Protein AF-A0A4Q3WHG1-F1 (afdb_monomer_lite)

Radius of gyration: 14.34 Å; chains: 1; bounding box: 24×34×45 Å

Sequence (66 aa):
MPIDDVDLKKLADEATKTKQNLMELIRRKYPHLEEREVDWAAMRAQVLLKESKGVTPQNAFSSMAA

Secondary structure (DSSP, 8-state):
-PPPHHHHHHHHHHS-S-HHHHHHHHHHH-TTS-HHHHHHHHHHHHHHHHHHTT----SSSSSS--

pLDDT: mean 70.92, std 15.06, range [42.56, 90.62]

Structure (mmCIF, N/CA/C/O backbone):
data_AF-A0A4Q3WHG1-F1
#
_entry.id   AF-A0A4Q3WHG1-F1
#
loop_
_atom_site.group_PDB
_atom_site.id
_atom_site.type_symbol
_atom_site.label_atom_id
_atom_site.label_alt_id
_atom_site.label_comp_id
_atom_site.label_asym_id
_atom_site.label_entity_id
_atom_site.label_seq_id
_atom_site.pdbx_PDB_ins_code
_atom_site.Cartn_x
_atom_site.Cartn_y
_atom_site.Cartn_z
_atom_site.occupancy
_atom_site.B_iso_or_equiv
_atom_site.auth_seq_id
_atom_site.auth_comp_id
_atom_site.auth_asym_id
_atom_site.auth_atom_id
_atom_site.pdbx_PDB_model_num
ATOM 1 N N . MET A 1 1 ? 3.123 2.970 -15.541 1.00 51.62 1 MET A N 1
ATOM 2 C CA . MET A 1 1 ? 1.894 3.765 -15.308 1.00 51.62 1 MET A CA 1
ATOM 3 C C . MET A 1 1 ? 1.913 4.197 -13.850 1.00 51.62 1 MET A C 1
ATOM 5 O O . MET A 1 1 ? 2.346 3.381 -13.046 1.00 51.62 1 MET A O 1
ATOM 9 N N . PRO A 1 2 ? 1.524 5.434 -13.502 1.00 65.69 2 PRO A N 1
ATOM 10 C CA . PRO A 1 2 ? 1.395 5.834 -12.101 1.00 65.69 2 PRO A CA 1
ATOM 11 C C . PRO A 1 2 ? 0.288 5.022 -11.407 1.00 65.69 2 PRO A C 1
ATOM 13 O O . PRO A 1 2 ? -0.664 4.591 -12.056 1.00 65.69 2 PRO A O 1
ATOM 16 N N . ILE A 1 3 ? 0.439 4.782 -10.103 1.00 67.56 3 ILE A N 1
ATOM 17 C CA . ILE A 1 3 ? -0.625 4.223 -9.263 1.00 67.56 3 ILE A CA 1
ATOM 18 C C . ILE A 1 3 ? -1.599 5.349 -8.912 1.00 67.56 3 ILE A C 1
ATOM 20 O O . ILE A 1 3 ? -1.180 6.359 -8.349 1.00 67.56 3 ILE A O 1
ATOM 24 N N . ASP A 1 4 ? -2.887 5.138 -9.174 1.00 80.19 4 ASP A N 1
ATOM 25 C CA . ASP A 1 4 ? -3.943 6.066 -8.772 1.00 80.1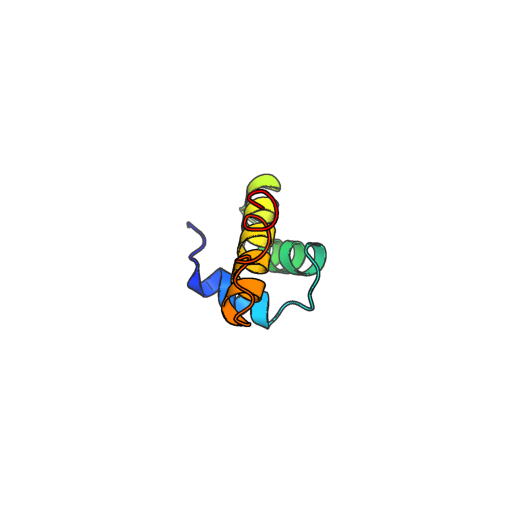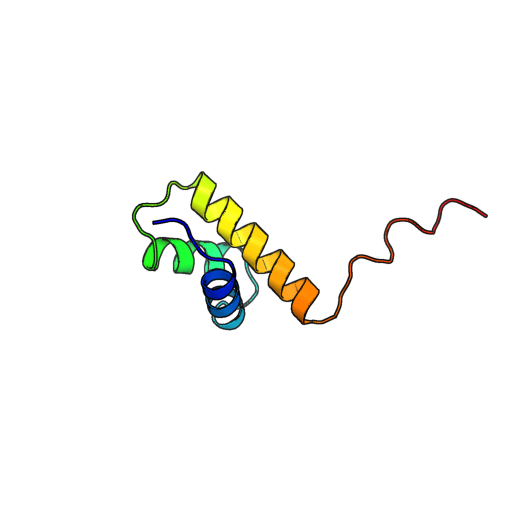9 4 ASP A CA 1
ATOM 26 C C . ASP A 1 4 ? -4.456 5.776 -7.351 1.00 80.19 4 ASP A C 1
ATOM 28 O O . ASP A 1 4 ? -4.575 4.624 -6.919 1.00 80.19 4 ASP A O 1
ATOM 32 N N . ASP A 1 5 ? -4.850 6.830 -6.632 1.00 71.12 5 ASP A N 1
ATOM 33 C CA . ASP A 1 5 ? -5.370 6.746 -5.256 1.00 71.12 5 ASP A CA 1
ATOM 34 C C . ASP A 1 5 ? -6.624 5.850 -5.139 1.00 71.12 5 ASP A C 1
ATOM 36 O O . ASP A 1 5 ? -6.867 5.226 -4.102 1.00 71.12 5 ASP A O 1
ATOM 40 N N . VAL A 1 6 ? -7.410 5.730 -6.215 1.00 77.38 6 VAL A N 1
ATOM 41 C CA . VAL A 1 6 ? -8.583 4.838 -6.285 1.00 77.38 6 VAL A CA 1
ATOM 42 C C . VAL A 1 6 ? -8.166 3.365 -6.244 1.00 77.38 6 VAL A C 1
ATOM 44 O O . VAL A 1 6 ? -8.818 2.555 -5.580 1.00 77.38 6 VAL A O 1
ATOM 47 N N . ASP A 1 7 ? -7.070 3.018 -6.919 1.00 75.94 7 ASP A N 1
ATOM 48 C CA . ASP A 1 7 ? -6.516 1.666 -6.908 1.00 75.94 7 ASP A CA 1
ATOM 49 C C . ASP A 1 7 ? -5.908 1.327 -5.545 1.00 75.94 7 ASP A C 1
ATOM 51 O O . ASP A 1 7 ? -6.105 0.215 -5.048 1.00 75.94 7 ASP A O 1
ATOM 55 N N . LEU A 1 8 ? -5.239 2.294 -4.907 1.00 69.56 8 LEU A N 1
ATOM 56 C CA . LEU A 1 8 ? -4.719 2.138 -3.546 1.00 69.56 8 LEU A CA 1
ATOM 57 C C . LEU A 1 8 ? -5.831 1.876 -2.540 1.00 69.56 8 LEU A C 1
ATOM 59 O O . LEU A 1 8 ? -5.682 1.004 -1.692 1.00 69.56 8 LEU A O 1
ATOM 63 N N . LYS A 1 9 ? -6.957 2.586 -2.643 1.00 68.88 9 LYS A N 1
ATOM 64 C CA . LYS A 1 9 ? -8.083 2.423 -1.719 1.00 68.88 9 LYS A CA 1
ATOM 65 C C . LYS A 1 9 ? -8.723 1.034 -1.816 1.00 68.88 9 LYS A C 1
ATOM 67 O O . LYS A 1 9 ? -8.987 0.427 -0.784 1.00 68.88 9 LYS A O 1
ATOM 72 N N . LYS A 1 10 ? -8.898 0.499 -3.032 1.00 72.12 10 LYS A N 1
ATOM 73 C CA . LYS A 1 10 ? -9.393 -0.876 -3.243 1.00 72.12 10 LYS A CA 1
ATOM 74 C C . LYS A 1 10 ? -8.431 -1.925 -2.691 1.00 72.12 10 LYS A C 1
ATOM 76 O O . LYS A 1 10 ? -8.855 -2.825 -1.978 1.00 72.12 10 LYS A O 1
ATOM 81 N N . LEU A 1 11 ? -7.133 -1.763 -2.962 1.00 68.75 11 LEU A N 1
ATOM 82 C CA . LEU A 1 11 ? -6.093 -2.634 -2.407 1.00 68.75 11 LEU A CA 1
ATOM 83 C C . LEU A 1 11 ? -6.077 -2.597 -0.878 1.00 68.75 11 LEU A C 1
ATOM 85 O O . LEU A 1 11 ? -5.818 -3.610 -0.238 1.00 68.75 11 LEU A O 1
ATOM 89 N N . ALA A 1 12 ? -6.364 -1.438 -0.292 1.00 65.81 12 ALA A N 1
ATOM 90 C CA . ALA A 1 12 ? -6.412 -1.268 1.146 1.00 65.81 12 ALA A CA 1
ATOM 91 C C . ALA A 1 12 ? -7.641 -1.918 1.794 1.00 65.81 12 ALA A C 1
ATOM 93 O O . ALA A 1 12 ? -7.514 -2.498 2.871 1.00 65.81 12 ALA A O 1
ATOM 94 N N . ASP A 1 13 ? -8.798 -1.884 1.132 1.00 67.38 13 ASP A N 1
ATOM 95 C CA . ASP A 1 13 ? -9.998 -2.599 1.585 1.00 67.38 13 ASP A CA 1
ATOM 96 C C . ASP A 1 13 ? -9.864 -4.129 1.429 1.00 67.38 13 ASP A C 1
ATOM 98 O O . ASP A 1 13 ? -10.390 -4.874 2.256 1.00 67.38 13 ASP A O 1
ATOM 102 N N . GLU A 1 14 ? -9.122 -4.607 0.421 1.00 63.00 14 GLU A N 1
ATOM 103 C CA . GLU A 1 14 ? -8.836 -6.037 0.202 1.00 63.00 14 GLU A CA 1
ATOM 104 C C . GLU A 1 14 ? -7.720 -6.583 1.118 1.00 63.00 14 GLU A C 1
ATOM 106 O O . GLU A 1 14 ? -7.712 -7.769 1.459 1.00 63.00 14 GLU A O 1
ATOM 111 N N . ALA A 1 15 ? -6.778 -5.737 1.551 1.00 56.75 15 ALA A N 1
ATOM 112 C CA . ALA A 1 15 ? -5.648 -6.142 2.380 1.00 56.75 15 ALA A CA 1
ATOM 113 C C . ALA A 1 15 ? -5.991 -6.157 3.877 1.00 56.75 15 ALA A C 1
ATOM 115 O O . ALA A 1 15 ? -6.292 -5.145 4.512 1.00 56.75 15 ALA A O 1
ATOM 116 N N . THR A 1 16 ? -5.816 -7.312 4.510 1.00 58.97 16 THR A N 1
ATOM 117 C CA . THR A 1 16 ? -5.856 -7.470 5.966 1.00 58.97 16 THR A CA 1
ATOM 118 C C . THR A 1 16 ? -4.760 -6.644 6.659 1.00 58.97 16 THR A C 1
ATOM 120 O O . THR A 1 16 ? -3.637 -7.105 6.806 1.00 58.97 16 THR A O 1
ATOM 123 N N . LYS A 1 17 ? -5.122 -5.428 7.106 1.00 65.56 17 LYS A N 1
ATOM 124 C CA . LYS A 1 17 ? -4.549 -4.499 8.124 1.00 65.56 17 LYS A CA 1
ATOM 125 C C . LYS A 1 17 ? -3.032 -4.211 8.181 1.00 65.56 17 LYS A C 1
ATOM 127 O O . LYS A 1 17 ? -2.666 -3.204 8.790 1.00 65.56 17 LYS A O 1
ATOM 132 N N . THR A 1 18 ? -2.138 -5.018 7.618 1.00 72.94 18 THR A N 1
ATOM 133 C CA . THR A 1 18 ? -0.686 -4.881 7.804 1.00 72.94 18 THR A CA 1
ATOM 134 C C . THR A 1 18 ? -0.007 -4.297 6.567 1.00 72.94 18 THR A C 1
ATOM 136 O O . THR A 1 18 ? -0.417 -4.521 5.429 1.00 72.94 18 THR A O 1
ATOM 139 N N . LYS A 1 19 ? 1.068 -3.534 6.797 1.00 77.44 19 LYS A N 1
ATOM 140 C CA . LYS A 1 19 ? 1.884 -2.924 5.738 1.00 77.44 19 LYS A CA 1
ATOM 141 C C . LYS A 1 19 ? 2.476 -3.989 4.805 1.00 77.44 19 LYS A C 1
ATOM 143 O O . LYS A 1 19 ? 2.499 -3.788 3.601 1.00 77.44 19 LYS A O 1
ATOM 148 N N . GLN A 1 20 ? 2.887 -5.137 5.347 1.00 80.62 20 GLN A N 1
ATOM 149 C CA . GLN A 1 20 ? 3.445 -6.243 4.564 1.00 80.62 20 GLN A CA 1
ATOM 150 C C . GLN A 1 20 ? 2.436 -6.836 3.576 1.00 80.62 20 GLN A C 1
ATOM 152 O O . GLN A 1 20 ? 2.778 -7.010 2.410 1.00 80.62 20 GLN A O 1
ATOM 157 N N . ASN A 1 21 ? 1.187 -7.057 3.999 1.00 82.19 21 ASN A N 1
ATOM 158 C CA . ASN A 1 21 ? 0.150 -7.588 3.107 1.00 82.19 21 ASN A CA 1
ATOM 159 C C . ASN A 1 21 ? -0.157 -6.605 1.966 1.00 82.19 21 ASN A C 1
ATOM 161 O O . ASN A 1 21 ? -0.322 -7.012 0.818 1.00 82.19 21 ASN A O 1
ATOM 165 N N . LEU A 1 22 ? -0.163 -5.300 2.265 1.00 81.94 22 LEU A N 1
ATOM 166 C CA . LEU A 1 22 ? -0.294 -4.243 1.259 1.00 81.94 22 LEU A CA 1
ATOM 167 C C . LEU A 1 22 ? 0.875 -4.238 0.273 1.00 81.94 22 LEU A C 1
ATOM 169 O O . LEU A 1 22 ? 0.653 -4.197 -0.933 1.00 81.94 22 LEU A O 1
ATOM 173 N N . MET A 1 23 ? 2.112 -4.318 0.765 1.00 86.44 23 MET A N 1
ATOM 174 C CA . MET A 1 23 ? 3.299 -4.372 -0.092 1.00 86.44 23 MET A CA 1
ATOM 175 C C . MET A 1 23 ? 3.276 -5.593 -1.015 1.00 86.44 23 MET A C 1
ATOM 177 O O . MET A 1 23 ? 3.624 -5.476 -2.189 1.00 86.44 23 MET A O 1
ATOM 181 N N . GLU A 1 24 ? 2.844 -6.754 -0.519 1.00 87.50 24 GLU A N 1
ATOM 182 C CA . GLU A 1 24 ? 2.763 -7.975 -1.321 1.00 87.50 24 GLU A CA 1
ATOM 183 C C . GLU A 1 24 ? 1.701 -7.864 -2.426 1.00 87.50 24 GLU A C 1
ATOM 185 O O . GLU A 1 24 ? 1.963 -8.218 -3.576 1.00 87.50 24 GLU A O 1
ATOM 190 N N . LEU A 1 25 ? 0.531 -7.296 -2.117 1.00 86.06 25 LEU A N 1
ATOM 191 C CA . LEU A 1 25 ? -0.523 -7.034 -3.103 1.00 86.06 25 LEU A CA 1
ATOM 192 C C . LEU A 1 25 ? -0.095 -6.000 -4.154 1.00 86.06 25 LEU A C 1
ATOM 194 O O . LEU A 1 25 ? -0.309 -6.210 -5.349 1.00 86.06 25 LEU A O 1
ATOM 198 N N . ILE A 1 26 ? 0.557 -4.915 -3.729 1.00 85.81 26 ILE A N 1
ATOM 199 C CA . ILE A 1 26 ? 1.062 -3.871 -4.630 1.00 85.81 26 ILE A CA 1
ATOM 200 C C . ILE A 1 26 ? 2.152 -4.441 -5.543 1.00 85.81 26 ILE A C 1
ATOM 202 O O . ILE A 1 26 ? 2.100 -4.198 -6.743 1.00 85.81 26 ILE A O 1
ATOM 206 N N . ARG A 1 27 ? 3.074 -5.272 -5.033 1.00 88.25 27 ARG A N 1
ATOM 207 C CA . ARG A 1 27 ? 4.075 -5.970 -5.866 1.00 88.25 27 ARG A CA 1
ATOM 208 C C . ARG A 1 27 ? 3.440 -6.892 -6.898 1.00 88.25 27 ARG A C 1
ATOM 210 O O . ARG A 1 27 ? 3.901 -6.940 -8.031 1.00 88.25 27 ARG A O 1
ATOM 217 N N . ARG A 1 28 ? 2.384 -7.622 -6.528 1.00 86.25 28 ARG A N 1
ATOM 218 C CA . ARG A 1 28 ? 1.679 -8.518 -7.460 1.00 86.25 28 ARG A CA 1
ATOM 219 C C . ARG A 1 28 ? 0.966 -7.746 -8.571 1.00 86.25 28 ARG A C 1
ATOM 221 O O . ARG A 1 28 ? 0.994 -8.181 -9.717 1.00 86.25 28 ARG A O 1
ATOM 228 N N . LYS A 1 29 ? 0.338 -6.612 -8.243 1.00 84.19 29 LYS A N 1
ATOM 229 C CA . LYS A 1 29 ? -0.429 -5.796 -9.201 1.00 84.19 29 LYS A CA 1
ATOM 230 C C . LYS A 1 29 ? 0.461 -4.857 -10.027 1.00 84.19 29 LYS A C 1
ATOM 232 O O . LYS A 1 29 ? 0.162 -4.588 -11.186 1.00 84.19 29 LYS A O 1
ATOM 237 N N . TYR A 1 30 ? 1.578 -4.414 -9.455 1.00 85.31 30 TYR A N 1
ATOM 238 C CA . TYR A 1 30 ? 2.548 -3.513 -10.072 1.00 85.31 30 TYR A CA 1
ATOM 239 C C . TYR A 1 30 ? 3.977 -4.070 -9.919 1.00 85.31 30 TYR A C 1
ATOM 241 O O . TYR A 1 30 ? 4.799 -3.502 -9.200 1.00 85.31 30 TYR A O 1
ATOM 249 N N . PRO A 1 31 ? 4.313 -5.167 -10.624 1.00 85.38 31 PRO A N 1
ATOM 250 C CA . PRO A 1 31 ? 5.620 -5.828 -10.509 1.00 85.38 31 PRO A CA 1
ATOM 251 C C . PRO A 1 31 ? 6.790 -4.995 -11.051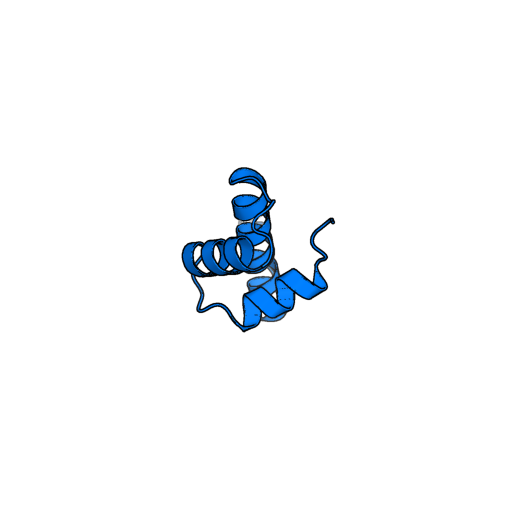 1.00 85.38 31 PRO A C 1
ATOM 253 O O . PRO A 1 31 ? 7.944 -5.361 -10.869 1.00 85.38 31 PRO A O 1
ATOM 256 N N . HIS A 1 32 ? 6.492 -3.890 -11.736 1.00 86.69 32 HIS A N 1
ATOM 257 C CA . HIS A 1 32 ? 7.470 -2.963 -12.299 1.00 86.69 32 HIS A CA 1
ATOM 258 C C . HIS A 1 32 ? 7.897 -1.857 -11.326 1.00 86.69 32 HIS A C 1
ATOM 260 O O . HIS A 1 32 ? 8.775 -1.074 -11.674 1.00 86.69 32 HIS A O 1
ATOM 266 N N . LEU A 1 33 ? 7.259 -1.753 -10.156 1.00 85.06 33 LEU A N 1
ATOM 267 C CA . LEU A 1 33 ? 7.601 -0.736 -9.168 1.00 85.06 33 LEU A CA 1
ATOM 268 C C . LEU A 1 33 ? 8.825 -1.133 -8.357 1.00 85.06 33 LEU A C 1
ATOM 270 O O . LEU A 1 33 ? 8.990 -2.289 -7.958 1.00 85.06 33 LEU A O 1
ATOM 274 N N . GLU A 1 34 ? 9.650 -0.139 -8.057 1.00 90.62 34 GLU A N 1
ATOM 275 C CA . GLU A 1 34 ? 10.779 -0.309 -7.157 1.00 90.62 34 GLU A CA 1
ATOM 276 C C . GLU A 1 34 ? 10.301 -0.508 -5.715 1.00 90.62 34 GLU A C 1
ATOM 278 O O . GLU A 1 34 ? 9.228 -0.056 -5.307 1.00 90.62 34 GLU A O 1
ATOM 283 N N . GLU A 1 35 ? 11.134 -1.141 -4.889 1.00 85.25 35 GLU A N 1
ATOM 284 C CA . GLU A 1 35 ? 10.806 -1.410 -3.487 1.00 85.25 35 GLU A CA 1
ATOM 285 C C . GLU A 1 35 ? 10.416 -0.143 -2.710 1.00 85.25 35 GLU A C 1
ATOM 287 O O . GLU A 1 35 ? 9.475 -0.184 -1.918 1.00 85.25 35 GLU A O 1
ATOM 292 N N . ARG A 1 36 ? 11.055 1.000 -3.000 1.00 87.69 36 ARG A N 1
ATOM 293 C CA . ARG A 1 36 ? 10.703 2.293 -2.390 1.00 87.69 36 ARG A CA 1
ATOM 294 C C . ARG A 1 36 ? 9.292 2.762 -2.760 1.00 87.69 36 ARG A C 1
ATOM 296 O O . ARG A 1 36 ? 8.610 3.376 -1.945 1.00 87.69 36 ARG A O 1
ATOM 303 N N . GLU A 1 37 ? 8.865 2.503 -3.993 1.00 86.75 37 GLU A N 1
ATOM 304 C CA . GLU A 1 37 ? 7.576 2.951 -4.524 1.00 86.75 37 GLU A CA 1
ATOM 305 C C . GLU A 1 37 ? 6.457 2.083 -3.958 1.00 86.75 37 GLU A C 1
ATOM 307 O O . GLU A 1 37 ? 5.415 2.592 -3.551 1.00 86.75 37 GLU A O 1
ATOM 312 N N . VAL A 1 38 ? 6.722 0.780 -3.833 1.00 87.31 38 VAL A N 1
ATOM 313 C CA . VAL A 1 38 ? 5.863 -0.171 -3.121 1.00 87.31 38 VAL A CA 1
ATOM 314 C C . VAL A 1 38 ? 5.714 0.227 -1.650 1.00 87.31 38 VAL A C 1
ATOM 316 O O . VAL A 1 38 ? 4.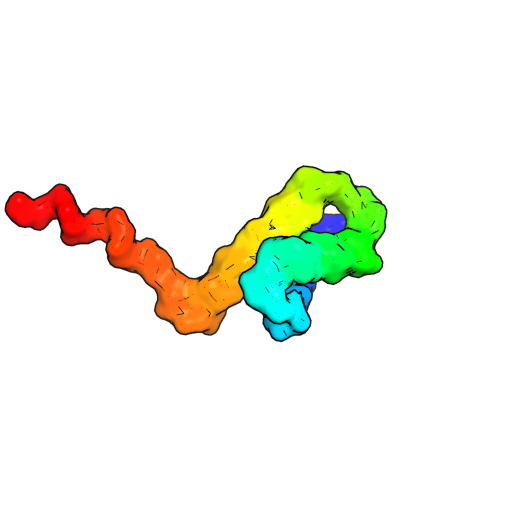600 0.208 -1.125 1.00 87.31 38 VAL A O 1
ATOM 319 N N . ASP A 1 39 ? 6.809 0.601 -0.980 1.00 86.44 39 ASP A N 1
ATOM 320 C CA . ASP A 1 39 ? 6.786 1.008 0.429 1.00 86.44 39 ASP A CA 1
ATOM 321 C C . ASP A 1 39 ? 5.945 2.273 0.646 1.00 86.44 39 ASP A C 1
ATOM 323 O O . ASP A 1 39 ? 5.076 2.313 1.525 1.00 86.44 39 ASP A O 1
ATOM 327 N N . TRP A 1 40 ? 6.143 3.275 -0.215 1.00 88.56 40 TRP A N 1
ATOM 328 C CA . TRP A 1 40 ? 5.375 4.517 -0.203 1.00 88.56 40 TRP A CA 1
ATOM 329 C C . TRP A 1 40 ? 3.886 4.269 -0.464 1.00 88.56 40 TRP A C 1
ATOM 331 O O . TRP A 1 40 ? 3.032 4.755 0.282 1.00 88.56 40 TRP A O 1
ATOM 341 N N . ALA A 1 41 ? 3.566 3.454 -1.470 1.00 86.06 41 ALA A N 1
ATOM 342 C CA . ALA A 1 41 ? 2.200 3.089 -1.826 1.00 86.06 41 ALA A CA 1
ATOM 343 C C . ALA A 1 41 ? 1.488 2.333 -0.688 1.00 86.06 41 ALA A C 1
ATOM 345 O O . ALA A 1 41 ? 0.334 2.627 -0.369 1.00 86.06 41 ALA A O 1
ATOM 346 N N . ALA A 1 42 ? 2.187 1.420 -0.005 1.00 86.06 42 ALA A N 1
ATOM 347 C CA . ALA A 1 42 ? 1.654 0.710 1.156 1.00 86.06 42 ALA A CA 1
ATOM 348 C C . ALA A 1 42 ? 1.406 1.648 2.351 1.00 86.06 42 ALA A C 1
ATOM 350 O O . ALA A 1 42 ? 0.373 1.544 3.016 1.00 86.06 42 ALA A O 1
ATOM 351 N N . MET A 1 43 ? 2.314 2.596 2.615 1.00 84.12 43 MET A N 1
ATOM 352 C CA . MET A 1 43 ? 2.112 3.621 3.648 1.00 84.12 43 MET A CA 1
ATOM 353 C C . MET A 1 43 ? 0.920 4.526 3.322 1.00 84.12 43 MET A C 1
ATOM 355 O O . MET A 1 43 ? 0.088 4.786 4.193 1.00 84.12 43 MET A O 1
ATOM 359 N N . ARG A 1 44 ? 0.797 4.964 2.064 1.00 82.94 44 ARG A N 1
ATOM 360 C CA . ARG A 1 44 ? -0.318 5.794 1.594 1.00 82.94 44 ARG A CA 1
ATOM 361 C C . ARG A 1 44 ? -1.656 5.067 1.743 1.00 82.94 44 ARG A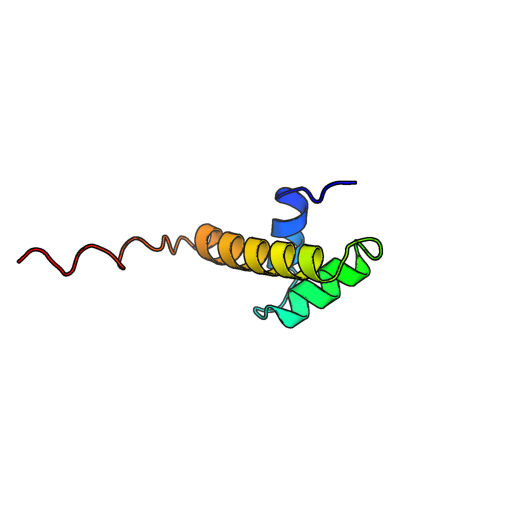 C 1
ATOM 363 O O . ARG A 1 44 ? -2.593 5.637 2.295 1.00 82.94 44 ARG A O 1
ATOM 370 N N . ALA A 1 45 ? -1.719 3.792 1.359 1.00 81.12 45 ALA A N 1
ATOM 371 C CA . ALA A 1 45 ? -2.898 2.944 1.527 1.00 81.12 45 ALA A CA 1
ATOM 372 C C . ALA A 1 45 ? -3.331 2.800 3.002 1.00 81.12 45 ALA A C 1
ATOM 374 O O . ALA A 1 45 ? -4.521 2.871 3.309 1.00 81.12 45 ALA A O 1
ATOM 375 N N . GLN A 1 46 ? -2.384 2.672 3.941 1.00 78.88 46 GLN A N 1
ATOM 376 C CA . GLN A 1 46 ? -2.705 2.627 5.376 1.00 78.88 46 GLN A CA 1
ATOM 377 C C . GLN A 1 46 ? -3.286 3.937 5.915 1.00 78.88 46 GLN A C 1
ATOM 379 O O . GLN A 1 46 ? -4.168 3.904 6.774 1.00 78.88 46 GLN A O 1
ATOM 384 N N . VAL A 1 47 ? -2.784 5.083 5.452 1.00 78.94 47 VAL A N 1
ATOM 385 C CA . VAL A 1 47 ? -3.310 6.397 5.849 1.00 78.94 47 VAL A CA 1
ATOM 386 C C . VAL A 1 47 ? -4.735 6.569 5.327 1.00 78.94 47 VAL A C 1
ATOM 388 O O . VAL A 1 47 ? -5.629 6.890 6.108 1.00 78.94 47 VAL A O 1
ATOM 391 N N . LEU A 1 48 ? -4.977 6.229 4.059 1.00 73.94 48 LEU A N 1
ATOM 392 C CA . LEU A 1 48 ? -6.305 6.290 3.442 1.00 73.94 48 LEU A CA 1
ATOM 393 C C . LEU A 1 48 ? -7.336 5.397 4.158 1.00 73.94 48 LEU A C 1
ATOM 395 O O . LEU A 1 48 ? -8.492 5.791 4.297 1.00 73.94 48 LEU A O 1
ATOM 399 N N . LEU A 1 49 ? -6.926 4.229 4.671 1.00 69.62 49 LEU A N 1
ATOM 400 C CA . LEU A 1 49 ? -7.775 3.363 5.508 1.00 69.62 49 LEU A CA 1
ATOM 401 C C . LEU A 1 49 ? -8.123 3.960 6.875 1.00 69.62 49 LEU A C 1
ATOM 403 O O . LEU A 1 49 ? -9.168 3.640 7.444 1.00 69.62 49 LEU A O 1
ATOM 407 N N . LYS A 1 50 ? -7.225 4.758 7.459 1.00 67.00 50 LYS A N 1
ATOM 408 C CA . LYS A 1 50 ? -7.488 5.442 8.734 1.00 67.00 50 LYS A CA 1
ATOM 409 C C . LYS A 1 50 ? -8.437 6.620 8.526 1.00 67.00 50 LYS A C 1
ATOM 411 O O . LYS A 1 50 ? -9.380 6.777 9.300 1.00 67.00 50 LYS A O 1
ATOM 416 N N . GLU A 1 51 ? -8.235 7.379 7.452 1.00 64.25 51 GLU A N 1
ATOM 417 C CA . GLU A 1 51 ? -9.095 8.501 7.066 1.00 64.25 51 GLU A CA 1
ATOM 418 C C . GLU A 1 51 ? -10.505 8.037 6.670 1.00 64.25 51 GLU A C 1
ATOM 420 O O . GLU A 1 51 ? -11.490 8.634 7.101 1.00 64.25 51 GLU A O 1
ATOM 425 N N . SER A 1 52 ? -10.636 6.925 5.932 1.00 62.19 52 SER A N 1
ATOM 426 C CA . SER A 1 52 ? -11.942 6.370 5.538 1.00 62.19 52 SER A CA 1
ATOM 427 C C . SER A 1 52 ? -12.777 5.860 6.715 1.00 62.19 52 SER A C 1
ATOM 429 O O . SER A 1 52 ? -14.001 5.795 6.619 1.00 62.19 52 SER A O 1
ATOM 431 N N . LYS A 1 53 ? -12.134 5.542 7.844 1.00 58.12 53 LYS A N 1
ATOM 432 C CA . LYS A 1 53 ? -12.795 5.143 9.096 1.00 58.12 53 LYS A CA 1
ATOM 433 C C . LYS A 1 53 ? -13.178 6.321 9.994 1.00 58.12 53 LYS A C 1
ATOM 435 O O . LYS A 1 53 ? -13.615 6.091 11.117 1.00 58.12 53 LYS A O 1
ATOM 440 N N . GLY A 1 54 ? -13.014 7.564 9.533 1.00 46.56 54 GLY A N 1
ATOM 441 C CA . GLY A 1 54 ? -13.334 8.755 10.323 1.00 46.56 54 GLY A CA 1
ATOM 442 C C . GLY A 1 54 ? -12.377 8.992 11.493 1.00 46.56 54 GLY A C 1
ATOM 443 O O . GLY A 1 54 ? -12.685 9.778 12.383 1.00 46.56 54 GLY A O 1
ATOM 444 N N . VAL A 1 55 ? -11.210 8.339 11.505 1.00 48.78 55 VAL A N 1
ATOM 445 C CA . VAL A 1 55 ? -10.149 8.634 12.471 1.00 48.78 55 VAL A CA 1
ATOM 446 C C . VAL A 1 55 ? -9.262 9.706 11.850 1.00 48.78 55 VAL A C 1
ATOM 448 O O . VAL A 1 55 ? -8.157 9.432 11.381 1.00 48.78 55 VAL A O 1
ATOM 451 N N . THR A 1 56 ? -9.760 10.941 11.800 1.00 45.66 56 THR A N 1
ATOM 452 C CA . THR A 1 56 ? -8.872 12.085 11.602 1.00 45.66 56 THR A CA 1
ATOM 453 C C . THR A 1 56 ? -7.849 12.080 12.744 1.00 45.66 56 THR A C 1
ATOM 455 O O . THR A 1 56 ? -8.228 11.929 13.910 1.00 45.66 56 THR A O 1
ATOM 458 N N . PRO A 1 57 ? -6.543 12.237 12.473 1.00 47.44 57 PRO A N 1
ATOM 459 C CA . PRO A 1 57 ? -5.554 12.469 13.517 1.00 47.44 57 PRO A CA 1
ATOM 460 C C . PRO A 1 57 ? -5.710 13.910 14.028 1.00 47.44 57 PRO A C 1
ATOM 462 O O . PRO A 1 57 ? -4.827 14.740 13.859 1.00 47.44 57 PRO A O 1
ATOM 465 N N . GLN A 1 58 ? -6.866 14.242 14.607 1.00 46.19 58 GLN A N 1
ATOM 466 C CA . GLN A 1 58 ? -7.174 15.595 15.075 1.00 46.19 58 GLN A CA 1
ATOM 467 C C . GLN A 1 58 ? -6.825 15.813 16.554 1.00 46.19 58 GLN A C 1
ATOM 469 O O . GLN A 1 58 ? -6.927 16.930 17.035 1.00 46.19 58 GLN A O 1
ATOM 474 N N . ASN A 1 59 ? -6.312 14.794 17.256 1.00 46.94 59 ASN A N 1
ATOM 475 C CA . ASN A 1 59 ? -6.002 14.874 18.692 1.00 46.94 59 ASN A CA 1
ATOM 476 C C . ASN A 1 59 ? -4.518 14.655 19.041 1.00 46.94 59 ASN A C 1
ATOM 478 O O . ASN A 1 59 ? -4.213 14.088 20.085 1.00 46.94 59 ASN A O 1
ATOM 482 N N . ALA A 1 60 ? -3.579 15.097 18.199 1.00 48.03 60 ALA A N 1
ATOM 483 C CA . ALA A 1 60 ? -2.152 15.089 18.557 1.00 48.03 60 ALA A CA 1
ATOM 484 C C . ALA A 1 60 ? -1.560 16.483 18.854 1.00 48.03 60 ALA A C 1
ATOM 486 O O . ALA A 1 60 ? -0.403 16.558 19.250 1.00 48.03 60 ALA A O 1
ATOM 487 N N . PHE A 1 61 ? -2.319 17.578 18.695 1.00 49.47 61 PHE A N 1
ATOM 488 C CA . PHE A 1 61 ? -1.775 18.946 18.790 1.00 49.47 61 PHE A CA 1
ATOM 489 C C . PHE A 1 61 ? -2.558 19.925 19.687 1.00 49.47 61 PHE A C 1
ATOM 491 O O . PHE A 1 61 ? -2.342 21.129 19.599 1.00 49.47 61 PHE A O 1
ATOM 498 N N . SER A 1 62 ? -3.433 19.449 20.581 1.00 42.56 62 SER A N 1
ATOM 499 C CA . SER A 1 62 ? -4.230 20.337 21.459 1.00 42.56 62 SER A CA 1
ATOM 500 C C . SER A 1 62 ? -3.990 20.162 22.961 1.00 42.56 62 SER A C 1
ATOM 502 O O . SER A 1 62 ? -4.766 20.669 23.760 1.00 42.56 62 SER A O 1
ATOM 504 N N . SER A 1 63 ? -2.910 19.501 23.374 1.00 44.44 63 SER A N 1
ATOM 505 C CA . SER A 1 63 ? -2.541 19.351 24.793 1.00 44.44 63 SER A CA 1
ATOM 506 C C . SER A 1 63 ? -1.237 20.070 25.153 1.00 44.44 63 SER A C 1
ATOM 508 O O . SER A 1 63 ? -0.430 19.561 25.924 1.00 44.44 63 SER A O 1
ATOM 510 N N . MET A 1 64 ? -1.027 21.276 24.612 1.00 50.16 64 MET A N 1
ATOM 511 C CA . MET A 1 64 ? 0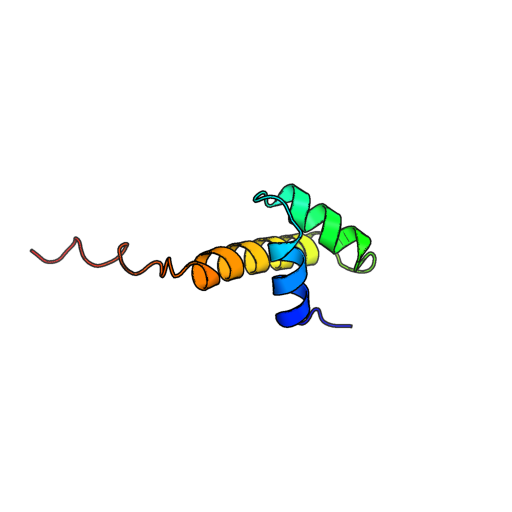.043 22.169 25.074 1.00 50.16 64 MET A CA 1
ATOM 512 C C . MET A 1 64 ? -0.341 23.648 24.931 1.00 50.16 64 MET A C 1
ATOM 514 O O . MET A 1 64 ? 0.351 24.429 24.289 1.00 50.16 64 MET A O 1
ATOM 518 N N . ALA A 1 65 ? -1.491 24.013 25.492 1.00 47.09 65 ALA A N 1
ATOM 519 C CA . ALA A 1 65 ? -1.856 25.395 25.798 1.00 47.09 65 ALA A CA 1
ATOM 520 C C . ALA A 1 65 ? -2.943 25.376 26.886 1.00 47.09 65 ALA A C 1
ATOM 522 O O . ALA A 1 65 ? -4.129 25.523 26.597 1.00 47.09 65 ALA A O 1
ATOM 523 N N . ALA A 1 66 ? -2.529 25.101 28.122 1.00 43.25 66 ALA A N 1
ATOM 524 C CA . ALA A 1 66 ? -3.290 25.369 29.338 1.00 43.25 66 ALA A CA 1
ATOM 525 C C . ALA A 1 66 ? -2.360 26.087 30.316 1.00 43.25 66 ALA A C 1
ATOM 527 O O . ALA A 1 66 ? -1.170 25.692 30.356 1.00 43.25 66 ALA A O 1
#

Foldseek 3Di:
DDDDPVNLQVLLVVFDQDLVSQLVSCCVVCVPDDSVSSSVSSVSSNVVVCVVVVNDVPPPPPPPDD